Protein AF-A0AAW7YXI2-F1 (afdb_monomer_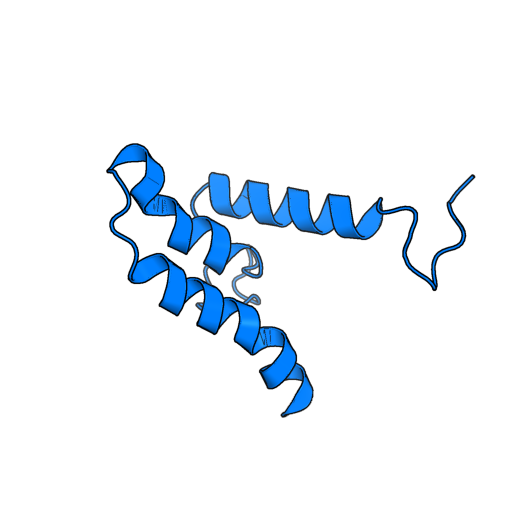lite)

Sequence (83 aa):
EEERYKINDHIVQTIIMLEKLPFPDHLRLVPEIAGGHHEKMDGSGYPKRLTKEQMPATARMMAIADIFEALTAVDRPYKKGKN

pLDDT: mean 87.36, std 13.17, range [42.72, 96.81]

Organism: NCBI:txid3062664

Secondary structure (DSSP, 8-state):
-HHHHHHHHHHHHHHHHHTTS---GGGTTHHHHHHTTT--TBS--SSS--BGGGS-HHHHHHHHHHHHHHHH-TT-TT-----

Foldseek 3Di:
DVVVCVVLVVLVVLLVVVVPDPDDPVCNCVSVLSSLLQADLCQPGDDVSDHVVRHDPSSVVSVVVVVVCVVQVCPDPPDPHDD

Structure (mmCIF, N/CA/C/O backbone):
data_AF-A0AAW7YXI2-F1
#
_entry.id   AF-A0AAW7YXI2-F1
#
loop_
_atom_site.group_PDB
_atom_site.id
_atom_site.type_symbol
_atom_site.label_atom_id
_atom_site.label_alt_id
_atom_site.label_comp_id
_atom_site.label_asym_id
_atom_site.label_entity_id
_atom_site.label_seq_id
_atom_site.pdbx_PDB_ins_code
_atom_site.Cartn_x
_atom_site.Cartn_y
_atom_site.Cartn_z
_atom_site.occupancy
_atom_site.B_iso_or_equiv
_atom_site.auth_seq_id
_atom_site.auth_comp_id
_atom_site.auth_asym_id
_atom_site.auth_atom_id
_atom_site.pdbx_PDB_model_num
ATOM 1 N N . GLU A 1 1 ? -20.026 4.245 10.034 1.00 62.53 1 GLU A N 1
ATOM 2 C CA . GLU A 1 1 ? -19.430 3.096 9.310 1.00 62.53 1 GLU A CA 1
ATOM 3 C C . GLU A 1 1 ? -19.213 3.423 7.833 1.00 62.53 1 GLU A C 1
ATOM 5 O O . GLU A 1 1 ? -18.109 3.249 7.332 1.00 62.53 1 GLU A O 1
ATOM 10 N N . GLU A 1 2 ? -20.214 4.025 7.188 1.00 73.56 2 GLU A N 1
ATOM 11 C CA . GLU A 1 2 ? -20.183 4.473 5.789 1.00 73.56 2 GLU A CA 1
ATOM 12 C C . GLU A 1 2 ? -19.051 5.468 5.444 1.00 73.56 2 GLU A C 1
ATOM 14 O O . GLU A 1 2 ? -18.417 5.343 4.402 1.00 73.56 2 GLU A O 1
ATOM 19 N N . GLU A 1 3 ? -18.725 6.421 6.324 1.00 76.31 3 GLU A N 1
ATOM 20 C CA . GLU A 1 3 ? -17.643 7.393 6.069 1.00 76.31 3 GLU A CA 1
ATOM 21 C C . GLU A 1 3 ? -16.250 6.750 6.045 1.00 76.31 3 GLU A C 1
ATOM 23 O O . GLU A 1 3 ? -15.429 7.064 5.186 1.00 76.31 3 GLU A O 1
ATOM 28 N N . ARG A 1 4 ? -15.991 5.794 6.949 1.00 75.81 4 ARG A N 1
ATOM 29 C CA . ARG A 1 4 ? -14.725 5.045 6.972 1.00 75.81 4 ARG A CA 1
ATOM 30 C C . ARG A 1 4 ? -14.596 4.145 5.748 1.00 75.81 4 ARG A C 1
ATOM 32 O O . ARG A 1 4 ? -13.500 3.991 5.225 1.00 75.81 4 ARG A O 1
ATOM 39 N N . TYR A 1 5 ? -15.711 3.588 5.277 1.00 79.50 5 TYR A N 1
ATOM 40 C CA . TYR A 1 5 ? -15.746 2.859 4.015 1.00 79.50 5 TYR A CA 1
ATOM 41 C C . TYR A 1 5 ? -15.386 3.771 2.836 1.00 79.50 5 TYR A C 1
ATOM 43 O O . TYR A 1 5 ? -14.504 3.422 2.063 1.00 79.50 5 TYR A O 1
ATOM 51 N N . LYS A 1 6 ? -15.985 4.968 2.747 1.00 80.25 6 LYS A N 1
ATOM 52 C CA . LYS A 1 6 ? -15.669 5.954 1.695 1.00 80.25 6 LYS A CA 1
ATOM 53 C C . LYS A 1 6 ? -14.201 6.376 1.708 1.00 80.25 6 LYS A C 1
ATOM 55 O O . LYS A 1 6 ? -13.608 6.516 0.646 1.00 80.25 6 LYS A O 1
ATOM 60 N N . ILE A 1 7 ? -13.601 6.536 2.890 1.00 81.12 7 ILE A N 1
ATOM 61 C CA . ILE A 1 7 ? -12.164 6.814 2.998 1.00 81.12 7 ILE A CA 1
ATOM 62 C C . ILE A 1 7 ? -11.351 5.620 2.495 1.00 81.12 7 ILE A C 1
ATOM 64 O O . ILE A 1 7 ? -10.441 5.816 1.704 1.00 81.12 7 ILE A O 1
ATOM 68 N N . ASN A 1 8 ? -11.676 4.391 2.896 1.00 86.69 8 ASN A N 1
ATOM 69 C CA . ASN A 1 8 ? -10.912 3.202 2.501 1.00 86.69 8 ASN A CA 1
ATOM 70 C C . ASN A 1 8 ? -11.106 2.807 1.022 1.00 86.69 8 ASN A C 1
ATOM 72 O O . ASN A 1 8 ? -10.257 2.113 0.462 1.00 86.69 8 ASN A O 1
ATOM 76 N N . ASP A 1 9 ? -12.198 3.247 0.389 1.00 90.62 9 ASP A N 1
ATOM 77 C CA . ASP A 1 9 ? -12.543 2.929 -1.002 1.00 90.62 9 ASP A CA 1
ATOM 78 C C . ASP A 1 9 ? -11.443 3.344 -1.988 1.00 90.62 9 ASP A C 1
ATOM 80 O O . ASP A 1 9 ? -11.209 2.642 -2.968 1.00 90.62 9 ASP A O 1
ATOM 84 N N . HIS A 1 10 ? -10.679 4.406 -1.699 1.00 92.75 10 HIS A N 1
ATOM 85 C CA . HIS A 1 10 ? -9.606 4.861 -2.591 1.00 92.75 10 HIS A CA 1
ATOM 86 C C . HIS A 1 10 ? -8.564 3.771 -2.892 1.00 92.75 10 HIS A C 1
ATOM 88 O O . HIS A 1 10 ? -8.031 3.719 -4.002 1.00 92.75 10 HIS A O 1
ATOM 94 N N . ILE A 1 11 ? -8.304 2.861 -1.947 1.00 93.62 11 ILE A N 1
ATOM 95 C CA . ILE A 1 11 ? -7.382 1.742 -2.164 1.00 93.62 11 ILE A CA 1
ATOM 96 C C . ILE A 1 11 ? -7.985 0.687 -3.075 1.00 93.62 11 ILE A C 1
ATOM 98 O O . ILE A 1 11 ? -7.306 0.182 -3.968 1.00 93.62 11 ILE A O 1
ATOM 102 N N . VAL A 1 12 ? -9.272 0.396 -2.905 1.00 93.06 12 VAL A N 1
ATOM 103 C CA . VAL A 1 12 ? -9.994 -0.518 -3.794 1.00 93.06 12 VAL A CA 1
ATOM 104 C C . VAL A 1 12 ? -10.006 0.044 -5.215 1.00 93.06 12 VAL A C 1
ATOM 106 O O . VAL A 1 12 ? -9.667 -0.671 -6.158 1.00 93.06 12 VAL A O 1
ATOM 109 N N . GLN A 1 13 ? -10.293 1.339 -5.372 1.00 94.75 13 GLN A N 1
ATOM 110 C CA . GLN A 1 13 ? -10.254 2.005 -6.674 1.00 94.75 13 GLN A CA 1
ATOM 111 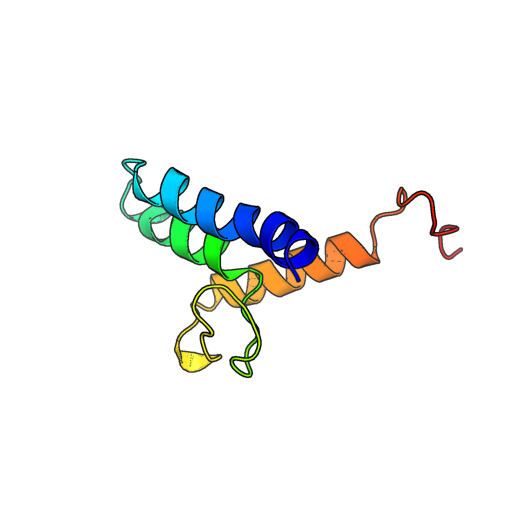C C . GLN A 1 13 ? -8.845 2.001 -7.281 1.00 94.75 13 GLN A C 1
ATOM 113 O O . GLN A 1 13 ? -8.698 1.719 -8.469 1.00 94.75 13 GLN A O 1
ATOM 118 N N . THR A 1 14 ? -7.804 2.230 -6.474 1.00 94.38 14 THR A N 1
ATOM 119 C CA . THR A 1 14 ? -6.400 2.170 -6.915 1.00 94.38 14 THR A CA 1
ATOM 120 C C . THR A 1 14 ? -6.064 0.803 -7.505 1.00 94.38 14 THR A C 1
ATOM 122 O O . THR A 1 14 ? -5.531 0.727 -8.610 1.00 94.38 14 THR A O 1
ATOM 125 N N . ILE A 1 15 ? -6.430 -0.283 -6.817 1.00 94.25 15 ILE A N 1
ATOM 126 C CA . ILE A 1 15 ? -6.214 -1.651 -7.308 1.00 94.25 15 ILE A CA 1
ATOM 127 C C . ILE A 1 15 ? -6.947 -1.860 -8.638 1.00 94.25 15 ILE A C 1
ATOM 129 O O . ILE A 1 15 ? -6.320 -2.240 -9.623 1.00 94.25 15 ILE A O 1
ATOM 133 N N . ILE A 1 16 ? -8.245 -1.536 -8.695 1.00 95.19 16 ILE A N 1
ATOM 134 C CA . ILE A 1 16 ? -9.073 -1.722 -9.898 1.00 95.19 16 ILE A CA 1
ATOM 135 C C . ILE A 1 16 ? -8.509 -0.956 -11.101 1.00 95.19 16 ILE A C 1
ATOM 137 O O . ILE A 1 16 ? -8.563 -1.448 -12.230 1.00 95.19 16 ILE A O 1
ATOM 141 N N . MET A 1 17 ? -8.017 0.265 -10.889 1.00 96.69 17 MET A N 1
ATOM 142 C CA . MET A 1 17 ? -7.453 1.089 -11.957 1.00 96.69 17 MET A CA 1
ATOM 143 C C . MET A 1 17 ? -6.110 0.540 -12.434 1.00 96.69 17 MET A C 1
ATOM 145 O O . MET A 1 17 ? -5.906 0.400 -13.639 1.00 96.69 17 MET A O 1
ATOM 149 N N . LEU A 1 18 ? -5.206 0.208 -11.509 1.00 96.50 18 LEU A N 1
ATOM 150 C CA . LEU A 1 18 ? -3.852 -0.229 -11.844 1.00 96.50 18 LEU A CA 1
ATOM 151 C C . LEU A 1 18 ? -3.824 -1.642 -12.441 1.00 96.50 18 LEU A C 1
ATOM 153 O O . LEU A 1 18 ? -3.061 -1.878 -13.371 1.00 96.50 18 LEU A O 1
ATOM 157 N N . GLU A 1 19 ? -4.679 -2.563 -11.989 1.00 95.38 19 GLU A N 1
ATOM 158 C CA . GLU A 1 19 ? -4.777 -3.919 -12.563 1.00 95.38 19 GLU A CA 1
ATOM 159 C C . GLU A 1 19 ? -5.204 -3.920 -14.042 1.00 95.38 19 GLU A C 1
ATOM 161 O O . GLU A 1 19 ? -4.954 -4.888 -14.758 1.00 95.38 19 GLU A O 1
ATOM 166 N N . LYS A 1 20 ? -5.819 -2.834 -14.529 1.00 96.69 20 LYS A N 1
ATOM 167 C CA . LYS A 1 20 ? -6.232 -2.687 -15.934 1.00 96.69 20 LYS A CA 1
ATOM 168 C C . LYS A 1 20 ? -5.134 -2.143 -16.847 1.00 96.69 20 LYS A C 1
ATOM 170 O O . LYS A 1 20 ? -5.329 -2.111 -18.062 1.00 96.69 20 LYS A O 1
ATOM 175 N N . LEU A 1 21 ? -4.014 -1.676 -16.297 1.00 96.81 21 LEU A N 1
ATOM 176 C CA . LEU A 1 21 ? -2.938 -1.091 -17.090 1.00 96.81 21 LEU A CA 1
ATOM 177 C C . LEU A 1 21 ? -1.988 -2.178 -17.619 1.00 96.81 21 LEU A C 1
ATOM 179 O O . LEU A 1 21 ? -1.649 -3.110 -16.888 1.00 96.81 21 LEU A O 1
ATOM 183 N N . PRO A 1 22 ? -1.500 -2.057 -18.868 1.00 96.38 22 PRO A N 1
ATOM 184 C CA . PRO A 1 22 ? -0.567 -3.014 -19.454 1.00 96.38 22 PRO A CA 1
ATOM 185 C C . PRO A 1 22 ? 0.860 -2.752 -18.952 1.00 96.38 22 PRO A C 1
ATOM 187 O O . PRO A 1 22 ? 1.708 -2.227 -19.675 1.00 96.38 22 PRO A O 1
ATOM 190 N N . PHE A 1 23 ? 1.127 -3.079 -17.687 1.00 96.75 23 PHE A N 1
ATOM 191 C CA . PHE A 1 23 ? 2.463 -2.922 -17.124 1.00 96.75 23 PHE A CA 1
ATOM 192 C C . PHE A 1 23 ? 3.474 -3.852 -17.814 1.00 96.75 23 PHE A C 1
ATOM 194 O O . PHE A 1 23 ? 3.183 -5.032 -18.015 1.00 96.75 23 PHE A O 1
ATOM 201 N N . PRO A 1 24 ? 4.688 -3.365 -18.129 1.00 96.75 24 PRO A N 1
ATOM 202 C CA . PRO A 1 24 ? 5.790 -4.245 -18.498 1.00 96.75 24 PRO A CA 1
ATOM 203 C C . PRO A 1 24 ? 6.192 -5.121 -17.302 1.00 96.75 24 PRO A C 1
ATOM 205 O O . PRO A 1 24 ? 5.966 -4.751 -16.149 1.00 96.75 24 PRO A O 1
ATOM 208 N N . ASP A 1 25 ? 6.863 -6.248 -17.555 1.00 95.50 25 ASP A N 1
ATOM 209 C CA . ASP A 1 25 ? 7.183 -7.251 -16.524 1.00 95.50 25 ASP A CA 1
ATOM 210 C C . ASP A 1 25 ? 7.856 -6.684 -15.270 1.00 95.50 25 ASP A C 1
ATOM 212 O O . ASP A 1 25 ? 7.570 -7.118 -14.155 1.00 95.50 25 ASP A O 1
ATOM 216 N N . HIS A 1 26 ? 8.743 -5.703 -15.433 1.00 94.69 26 HIS A N 1
ATOM 217 C CA . HIS A 1 26 ? 9.460 -5.086 -14.317 1.00 94.69 26 HIS A CA 1
ATOM 218 C C . HIS A 1 26 ? 8.573 -4.186 -13.435 1.00 94.69 26 HIS A C 1
ATOM 220 O O . HIS A 1 26 ? 8.970 -3.859 -12.321 1.00 94.69 26 HIS A O 1
ATOM 226 N N . LEU A 1 27 ? 7.370 -3.823 -13.896 1.00 95.62 27 LEU A N 1
ATOM 227 C CA . LEU A 1 27 ? 6.374 -3.035 -13.162 1.00 95.62 27 LEU A CA 1
ATOM 228 C C . LEU A 1 27 ? 5.126 -3.840 -12.780 1.00 95.62 27 LEU A C 1
ATOM 230 O O . LEU A 1 27 ? 4.193 -3.276 -12.215 1.00 95.62 27 LEU A O 1
ATOM 234 N N . ARG A 1 28 ? 5.094 -5.157 -13.018 1.00 93.94 28 ARG A N 1
ATOM 235 C CA . ARG A 1 28 ? 3.901 -5.986 -12.754 1.00 93.94 28 ARG A CA 1
ATOM 236 C C . ARG A 1 28 ? 3.397 -5.924 -11.303 1.00 93.94 28 ARG A C 1
ATOM 238 O O . ARG A 1 28 ? 2.235 -6.203 -11.049 1.00 93.94 28 ARG A O 1
ATOM 245 N N . LEU A 1 29 ? 4.275 -5.581 -10.354 1.00 93.88 29 LEU A N 1
ATOM 246 C CA . LEU A 1 29 ? 3.956 -5.490 -8.925 1.00 93.88 29 LEU A CA 1
ATOM 247 C C . LEU A 1 29 ? 3.377 -4.132 -8.506 1.00 93.88 29 LEU A C 1
ATOM 249 O O . LEU A 1 29 ? 2.994 -3.978 -7.350 1.00 93.88 29 LEU A O 1
ATOM 253 N N . VAL A 1 30 ? 3.304 -3.145 -9.404 1.00 95.25 30 VAL A N 1
ATOM 254 C CA . VAL A 1 30 ? 2.778 -1.807 -9.086 1.00 95.25 30 VAL A CA 1
ATOM 255 C C . VAL A 1 30 ? 1.377 -1.855 -8.452 1.00 95.25 30 VAL A C 1
ATOM 257 O O . VAL A 1 30 ? 1.213 -1.216 -7.411 1.00 95.25 30 VAL A O 1
ATOM 260 N N . PRO A 1 31 ? 0.394 -2.628 -8.964 1.00 94.50 31 PRO A N 1
ATOM 261 C CA . PRO A 1 31 ? -0.925 -2.714 -8.332 1.00 94.50 31 PRO A CA 1
ATOM 262 C C . PRO A 1 31 ? -0.877 -3.267 -6.902 1.00 94.50 31 PRO A C 1
ATOM 264 O O . PRO A 1 31 ? -1.600 -2.796 -6.030 1.00 94.50 31 PRO A O 1
ATOM 267 N N . GLU A 1 32 ? -0.006 -4.243 -6.638 1.00 92.31 32 GLU A N 1
ATOM 268 C CA . GLU A 1 32 ? 0.134 -4.864 -5.318 1.00 92.31 32 GLU A CA 1
ATOM 269 C C . GLU A 1 32 ? 0.839 -3.941 -4.321 1.00 92.31 32 GLU A C 1
ATOM 271 O O . GLU A 1 32 ? 0.419 -3.823 -3.173 1.00 92.31 32 GLU A O 1
ATOM 276 N N . ILE A 1 33 ? 1.884 -3.246 -4.768 1.00 94.31 33 ILE A N 1
ATOM 277 C CA . ILE A 1 33 ? 2.631 -2.291 -3.950 1.00 94.31 33 ILE A CA 1
ATOM 278 C C . ILE A 1 33 ? 1.736 -1.096 -3.587 1.00 94.31 33 ILE A C 1
ATOM 280 O O . ILE A 1 33 ? 1.613 -0.758 -2.411 1.00 94.31 33 ILE A O 1
ATOM 284 N N . ALA A 1 34 ? 1.067 -0.502 -4.579 1.00 93.19 34 ALA A N 1
ATOM 285 C CA . ALA A 1 34 ? 0.181 0.639 -4.373 1.00 93.19 34 ALA A CA 1
ATOM 286 C C . ALA A 1 34 ? -1.102 0.251 -3.627 1.00 93.19 34 ALA A C 1
ATOM 288 O O . ALA A 1 34 ? -1.538 0.981 -2.752 1.00 93.19 34 ALA A O 1
ATOM 289 N N . GLY A 1 35 ? -1.701 -0.904 -3.917 1.00 92.25 35 GLY A N 1
ATOM 290 C CA . GLY A 1 35 ? -2.896 -1.374 -3.214 1.00 92.25 35 GLY A CA 1
ATOM 291 C C . GLY A 1 35 ? -2.628 -1.902 -1.802 1.00 92.25 35 GLY A C 1
ATOM 292 O O . GLY A 1 35 ? -3.547 -1.993 -0.993 1.00 92.25 35 GLY A O 1
ATOM 293 N N . GLY A 1 36 ? -1.382 -2.274 -1.507 1.00 91.75 36 GLY A N 1
ATOM 294 C CA . GLY A 1 36 ? -0.983 -2.898 -0.249 1.00 91.75 36 GLY A CA 1
ATOM 295 C C . GLY A 1 36 ? -0.473 -1.936 0.824 1.00 91.75 36 GLY A C 1
ATOM 296 O O . GLY A 1 36 ? -0.162 -2.393 1.919 1.00 91.75 36 GLY A O 1
ATOM 297 N N . HIS A 1 37 ? -0.358 -0.628 0.568 1.00 92.38 37 HIS A N 1
ATOM 298 C CA . HIS A 1 37 ? 0.284 0.282 1.531 1.00 92.38 37 HIS A CA 1
ATOM 299 C C . HIS A 1 37 ? -0.541 0.552 2.808 1.00 92.38 37 HIS A C 1
ATOM 301 O O . HIS A 1 37 ? 0.018 1.015 3.798 1.00 92.38 37 HIS A O 1
ATOM 307 N N . HIS A 1 38 ? -1.835 0.200 2.829 1.00 93.88 38 HIS A N 1
ATOM 308 C CA . HIS A 1 38 ? -2.671 0.176 4.044 1.00 93.88 38 HIS A CA 1
ATOM 309 C C . HIS A 1 38 ? -2.767 -1.204 4.718 1.00 93.88 38 HIS A C 1
ATOM 311 O O . HIS A 1 38 ? -3.420 -1.344 5.763 1.00 93.88 38 HIS A O 1
ATOM 317 N N . GLU A 1 39 ? -2.117 -2.226 4.159 1.00 95.31 39 GLU A N 1
ATOM 318 C CA . GLU A 1 39 ? -1.982 -3.510 4.834 1.00 95.31 39 GLU A CA 1
ATOM 319 C C . GLU A 1 39 ? -1.070 -3.373 6.052 1.00 95.31 39 GLU A C 1
ATOM 321 O O . GLU A 1 39 ? -0.116 -2.593 6.084 1.00 95.31 39 GLU A O 1
ATOM 326 N N . LYS A 1 40 ? -1.367 -4.162 7.081 1.00 94.94 40 LYS A N 1
ATOM 327 C CA . LYS A 1 40 ? -0.581 -4.207 8.311 1.00 94.94 40 LYS A CA 1
ATOM 328 C C . LYS A 1 40 ? 0.008 -5.591 8.449 1.00 94.94 40 LYS A C 1
ATOM 330 O O . LYS A 1 40 ? -0.677 -6.577 8.224 1.00 94.94 40 LYS A O 1
ATOM 335 N N . MET A 1 41 ? 1.259 -5.665 8.893 1.00 94.81 41 MET A N 1
ATOM 336 C CA . MET A 1 41 ? 1.991 -6.931 9.014 1.00 94.81 41 MET A CA 1
ATOM 337 C C . MET A 1 41 ? 1.315 -7.972 9.927 1.00 94.81 41 MET A C 1
ATOM 339 O O . MET A 1 41 ? 1.629 -9.154 9.811 1.00 94.81 41 MET A O 1
ATOM 343 N N . ASP A 1 42 ? 0.404 -7.548 10.807 1.00 96.38 42 ASP A N 1
ATOM 344 C CA . ASP A 1 42 ? -0.398 -8.402 11.693 1.00 96.38 42 ASP A CA 1
ATOM 345 C C . ASP A 1 42 ? -1.743 -8.861 11.087 1.00 96.38 42 ASP A C 1
ATOM 347 O O . ASP A 1 42 ? -2.516 -9.539 11.760 1.00 96.38 42 ASP A O 1
ATOM 351 N N . GLY A 1 43 ? -2.049 -8.493 9.837 1.00 96.31 43 GLY A N 1
ATOM 352 C CA . GLY A 1 43 ? -3.301 -8.830 9.152 1.00 96.31 43 GLY A CA 1
ATOM 353 C C . GLY A 1 43 ? -4.496 -7.939 9.510 1.00 96.31 43 GLY A C 1
ATOM 354 O O . GLY A 1 43 ? -5.585 -8.128 8.971 1.00 96.31 43 GLY A O 1
ATOM 355 N N . SER A 1 44 ? -4.331 -6.935 10.379 1.00 95.31 44 SER A N 1
ATOM 356 C CA . SER A 1 44 ? -5.418 -6.012 10.758 1.00 95.31 44 SER A CA 1
ATOM 357 C C . SER A 1 44 ? -5.655 -4.872 9.753 1.00 95.31 44 SER A C 1
ATOM 359 O O . SER A 1 44 ? -6.484 -3.988 9.992 1.00 95.31 44 SER A O 1
ATOM 361 N N . GLY A 1 45 ? -4.900 -4.863 8.651 1.00 93.31 45 GLY A N 1
ATOM 362 C CA . GLY A 1 45 ? -4.978 -3.873 7.582 1.00 93.31 45 GLY A CA 1
ATOM 363 C C . GLY A 1 45 ? -6.137 -4.097 6.613 1.00 93.31 45 GLY A C 1
ATOM 364 O O . GLY A 1 45 ? -7.088 -4.831 6.887 1.00 93.31 45 GLY A O 1
ATOM 365 N N . TYR A 1 46 ? -6.082 -3.407 5.481 1.00 93.56 46 TYR A N 1
ATOM 366 C CA . TYR A 1 46 ? -7.068 -3.510 4.411 1.00 93.56 46 TYR A CA 1
ATOM 367 C C . TYR A 1 46 ? -6.385 -3.218 3.061 1.00 93.56 46 TYR A C 1
ATOM 369 O O . TYR A 1 46 ? -5.343 -2.561 3.054 1.00 93.56 46 TYR A O 1
ATOM 377 N N . PRO A 1 47 ? -6.953 -3.661 1.923 1.00 92.19 47 PRO A N 1
ATOM 378 C CA . PRO A 1 47 ? -8.266 -4.293 1.763 1.00 92.19 47 PRO A CA 1
ATOM 379 C C . PRO A 1 47 ? -8.269 -5.826 1.846 1.00 92.19 47 PRO A C 1
ATOM 381 O O . PRO A 1 47 ? -9.323 -6.408 2.093 1.00 92.19 47 PRO A O 1
ATOM 384 N N . LYS A 1 48 ? -7.126 -6.485 1.649 1.00 93.38 48 LYS A N 1
ATOM 385 C CA . LYS A 1 48 ? -6.983 -7.945 1.552 1.00 93.38 48 LYS A CA 1
ATOM 386 C C . LYS A 1 48 ? -6.645 -8.610 2.891 1.00 93.38 48 LYS A C 1
ATOM 388 O O . LYS A 1 48 ? -6.803 -9.824 2.986 1.00 93.38 48 LYS A O 1
ATOM 393 N N . ARG A 1 49 ? -6.249 -7.841 3.917 1.00 94.94 49 ARG A N 1
ATOM 394 C CA . ARG A 1 49 ? -5.880 -8.332 5.265 1.00 94.94 49 ARG A CA 1
ATOM 395 C C . ARG A 1 49 ? -4.684 -9.281 5.220 1.00 94.94 49 ARG A C 1
ATOM 397 O O . ARG A 1 49 ? -4.713 -10.375 5.782 1.00 94.94 49 ARG A O 1
ATOM 404 N N . LEU A 1 50 ? -3.645 -8.860 4.509 1.00 95.19 50 LEU A N 1
ATOM 405 C CA . LEU A 1 50 ? -2.441 -9.658 4.301 1.00 95.19 50 LEU A CA 1
ATOM 406 C C . LEU A 1 50 ? -1.576 -9.678 5.562 1.00 95.19 50 LEU A C 1
ATOM 408 O O . LEU A 1 50 ? -1.388 -8.651 6.210 1.00 95.19 50 LEU A O 1
ATOM 412 N N . THR A 1 51 ? -0.995 -10.832 5.885 1.00 96.56 51 THR A N 1
ATOM 413 C CA . THR A 1 51 ? 0.069 -10.925 6.892 1.00 96.56 51 THR A CA 1
ATOM 414 C C . THR A 1 51 ? 1.421 -10.562 6.286 1.00 96.56 51 THR A C 1
ATOM 416 O O . THR A 1 51 ? 1.605 -10.539 5.066 1.00 96.56 51 THR A O 1
ATOM 419 N N . LYS A 1 52 ? 2.417 -10.315 7.142 1.00 94.94 52 LYS A N 1
ATOM 420 C CA . LYS A 1 52 ? 3.794 -9.995 6.740 1.00 94.94 52 LYS A CA 1
ATOM 421 C C . LYS A 1 52 ? 4.355 -10.918 5.652 1.00 9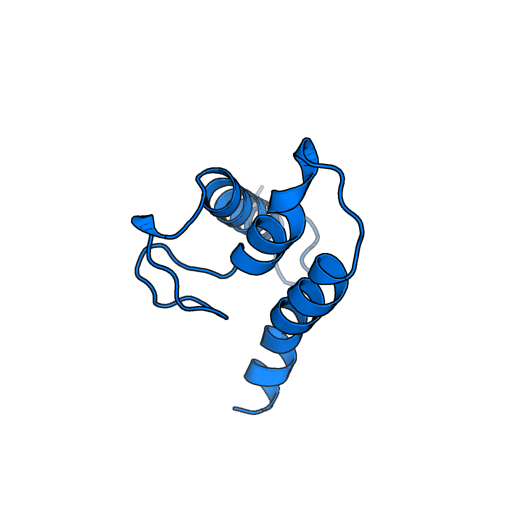4.94 52 LYS A C 1
ATOM 423 O O . LYS A 1 52 ? 5.070 -10.429 4.777 1.00 94.94 52 LYS A O 1
ATOM 428 N N . GLU A 1 53 ? 4.090 -12.217 5.734 1.00 96.31 53 GLU A N 1
ATOM 429 C CA . GLU A 1 53 ? 4.606 -13.256 4.832 1.00 96.31 53 GLU A CA 1
ATOM 430 C C . GLU A 1 53 ? 3.945 -13.205 3.452 1.00 96.31 53 GLU A C 1
ATOM 432 O O . GLU A 1 53 ? 4.553 -13.611 2.466 1.00 96.31 53 GLU A O 1
ATOM 437 N N . GLN A 1 54 ? 2.722 -12.680 3.383 1.00 95.00 54 GLN A N 1
ATOM 438 C CA . GLN A 1 54 ? 1.957 -12.514 2.149 1.00 95.00 54 GLN A CA 1
ATOM 439 C C . GLN A 1 54 ? 2.279 -11.195 1.434 1.00 95.00 54 GLN A C 1
ATOM 441 O O . GLN A 1 54 ? 1.878 -11.010 0.292 1.00 95.00 54 GLN A O 1
ATOM 446 N N . MET A 1 55 ? 2.992 -10.276 2.094 1.00 93.19 55 MET A N 1
ATOM 447 C CA . MET A 1 55 ? 3.344 -8.970 1.540 1.00 93.19 55 MET A CA 1
ATOM 448 C C . MET A 1 55 ? 4.742 -8.975 0.902 1.00 93.19 55 MET A C 1
ATOM 450 O O . MET A 1 55 ? 5.725 -9.323 1.574 1.00 93.19 55 MET A O 1
ATOM 454 N N . PRO A 1 56 ? 4.893 -8.461 -0.332 1.00 91.44 56 PRO A N 1
ATOM 455 C CA . PRO A 1 56 ? 6.198 -8.169 -0.905 1.00 91.44 56 PRO A CA 1
ATOM 456 C C . PRO A 1 56 ? 6.987 -7.199 -0.022 1.00 91.44 56 PRO A C 1
ATOM 458 O O . PRO A 1 56 ? 6.434 -6.282 0.593 1.00 91.44 56 PRO A O 1
ATOM 461 N N . ALA A 1 57 ? 8.314 -7.344 0.003 1.00 93.62 57 ALA A N 1
ATOM 462 C CA . ALA A 1 57 ? 9.173 -6.450 0.779 1.00 93.62 57 ALA A CA 1
ATOM 463 C C . ALA A 1 57 ? 8.986 -4.971 0.384 1.00 93.62 57 ALA A C 1
ATOM 465 O O . ALA A 1 57 ? 8.983 -4.103 1.253 1.00 93.62 57 ALA A O 1
ATOM 466 N N . THR A 1 58 ? 8.771 -4.698 -0.904 1.00 93.94 58 THR A N 1
ATOM 467 C CA . THR A 1 58 ? 8.492 -3.363 -1.456 1.00 93.94 58 THR A CA 1
ATOM 468 C C . THR A 1 58 ? 7.180 -2.767 -0.959 1.00 93.94 58 THR A C 1
ATOM 470 O O . THR A 1 58 ? 7.157 -1.585 -0.633 1.00 93.94 58 THR A O 1
ATOM 473 N N . ALA A 1 59 ? 6.121 -3.568 -0.809 1.00 92.25 59 ALA A N 1
ATOM 474 C CA . ALA A 1 59 ? 4.857 -3.105 -0.235 1.00 92.25 59 ALA A CA 1
ATOM 475 C C . ALA A 1 59 ? 5.027 -2.699 1.241 1.00 92.25 59 ALA A C 1
ATOM 477 O O . ALA A 1 59 ? 4.560 -1.642 1.659 1.00 92.25 59 ALA A O 1
ATOM 478 N N . ARG A 1 60 ? 5.790 -3.481 2.022 1.00 94.00 60 ARG A N 1
ATOM 479 C CA . ARG A 1 60 ? 6.114 -3.130 3.419 1.00 94.00 60 ARG A CA 1
ATOM 480 C C . ARG A 1 60 ? 6.962 -1.859 3.516 1.00 94.00 60 ARG A C 1
ATOM 482 O O . ARG A 1 60 ? 6.735 -1.045 4.404 1.00 94.00 60 ARG A O 1
ATOM 489 N N . MET A 1 61 ? 7.923 -1.678 2.606 1.00 94.50 61 MET A N 1
ATOM 490 C CA . MET A 1 61 ? 8.721 -0.448 2.524 1.00 94.50 61 MET A CA 1
ATOM 491 C C . MET A 1 61 ? 7.857 0.770 2.171 1.00 94.50 61 MET A C 1
ATOM 493 O O . MET A 1 61 ? 8.034 1.824 2.774 1.00 94.50 61 MET A O 1
ATOM 497 N N . MET A 1 62 ? 6.894 0.619 1.257 1.00 93.19 62 MET A N 1
ATOM 498 C CA . MET A 1 62 ? 5.978 1.698 0.882 1.00 93.19 62 MET A CA 1
ATOM 499 C C . MET A 1 62 ? 5.097 2.144 2.051 1.00 93.19 62 MET A C 1
ATOM 501 O O . MET A 1 62 ? 5.003 3.339 2.303 1.00 93.19 62 MET A O 1
ATOM 505 N N . ALA A 1 63 ? 4.532 1.203 2.814 1.00 91.44 63 ALA A N 1
ATOM 506 C CA . ALA A 1 63 ? 3.748 1.530 4.008 1.00 91.44 63 ALA A CA 1
ATOM 507 C C . ALA A 1 63 ? 4.562 2.337 5.042 1.00 91.44 63 ALA A C 1
ATOM 509 O O . ALA A 1 63 ? 4.051 3.267 5.660 1.00 91.44 63 ALA A O 1
ATOM 510 N N . ILE A 1 6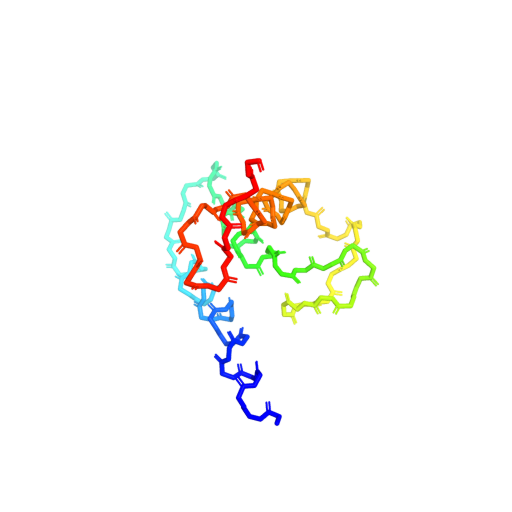4 ? 5.852 2.015 5.216 1.00 92.44 64 ILE A N 1
ATOM 511 C CA . ILE A 1 64 ? 6.749 2.782 6.098 1.00 92.44 64 ILE A CA 1
ATOM 512 C C . ILE A 1 64 ? 6.978 4.194 5.549 1.00 92.44 64 ILE A C 1
ATOM 514 O O . ILE A 1 64 ? 6.927 5.153 6.319 1.00 92.44 64 ILE A O 1
ATOM 518 N N . ALA A 1 65 ? 7.236 4.320 4.245 1.00 93.88 65 ALA A N 1
ATOM 519 C CA . ALA A 1 65 ? 7.479 5.605 3.597 1.00 93.88 65 ALA A CA 1
ATOM 520 C C . ALA A 1 65 ? 6.264 6.542 3.705 1.00 93.88 65 ALA A C 1
ATOM 522 O O . ALA A 1 65 ? 6.433 7.688 4.113 1.00 93.88 65 ALA A O 1
ATOM 523 N N . ASP A 1 66 ? 5.058 6.034 3.439 1.00 89.50 66 ASP A N 1
ATOM 524 C CA . ASP A 1 66 ? 3.802 6.789 3.541 1.00 89.50 66 ASP A CA 1
ATOM 525 C C . ASP A 1 66 ? 3.543 7.286 4.975 1.00 89.50 66 ASP A C 1
ATOM 527 O O . ASP A 1 66 ? 3.291 8.469 5.210 1.00 89.50 66 ASP A O 1
ATOM 531 N N . ILE A 1 67 ? 3.713 6.414 5.978 1.00 89.12 67 ILE A N 1
ATOM 532 C CA . ILE A 1 67 ? 3.570 6.801 7.390 1.00 89.12 67 ILE A CA 1
ATOM 533 C C . ILE A 1 67 ? 4.620 7.843 7.782 1.00 89.12 67 ILE A C 1
ATOM 535 O O . ILE A 1 67 ? 4.306 8.802 8.491 1.00 89.12 67 ILE A O 1
ATOM 539 N N . PHE A 1 68 ? 5.871 7.658 7.358 1.00 91.12 68 PHE A N 1
ATOM 540 C CA . PHE A 1 68 ? 6.938 8.606 7.648 1.00 91.12 68 PHE A CA 1
ATOM 541 C C . PHE A 1 68 ? 6.614 9.981 7.061 1.00 91.12 68 PHE A C 1
ATOM 543 O O . PHE A 1 68 ? 6.585 10.953 7.814 1.00 91.12 68 PHE A O 1
ATOM 550 N N . GLU A 1 69 ? 6.272 10.046 5.772 1.00 89.69 69 GLU A N 1
ATOM 551 C CA . GLU A 1 69 ? 5.848 11.274 5.097 1.00 89.69 69 GLU A CA 1
ATOM 552 C C . GLU A 1 69 ? 4.670 11.928 5.829 1.00 89.69 69 GLU A C 1
ATOM 554 O O . GLU A 1 69 ? 4.723 13.109 6.178 1.00 89.69 69 GLU A O 1
ATOM 559 N N . ALA A 1 70 ? 3.639 11.153 6.169 1.00 86.19 70 ALA A N 1
ATOM 560 C CA . ALA A 1 70 ? 2.479 11.632 6.910 1.00 86.19 70 ALA A CA 1
ATOM 561 C C . ALA A 1 70 ? 2.842 12.252 8.273 1.00 86.19 70 ALA A C 1
ATOM 563 O O . ALA A 1 70 ? 2.191 13.206 8.721 1.00 86.19 70 ALA A O 1
ATOM 564 N N . LEU A 1 71 ? 3.864 11.716 8.946 1.00 86.06 71 LEU A N 1
ATOM 565 C CA . LEU A 1 71 ? 4.336 12.190 10.244 1.00 86.06 71 LEU A CA 1
ATOM 566 C C . LEU A 1 71 ? 5.293 13.383 10.141 1.00 86.06 71 LEU A C 1
ATOM 568 O O . LEU A 1 71 ? 5.281 14.216 11.056 1.00 86.06 71 LEU A O 1
ATOM 572 N N . THR A 1 72 ? 6.092 13.485 9.081 1.00 85.38 72 THR A N 1
ATOM 573 C CA . THR A 1 72 ? 7.097 14.545 8.906 1.00 85.38 72 THR A CA 1
ATOM 574 C C . THR A 1 72 ? 6.630 15.710 8.046 1.00 85.38 72 THR A C 1
ATOM 576 O O . THR A 1 72 ? 7.280 16.751 8.065 1.00 85.38 72 THR A O 1
ATOM 579 N N . ALA A 1 73 ? 5.519 15.570 7.319 1.00 81.62 73 ALA A N 1
ATOM 580 C CA . ALA A 1 73 ? 4.943 16.649 6.527 1.00 81.62 73 ALA A CA 1
ATOM 581 C C . ALA A 1 73 ? 4.699 17.893 7.399 1.00 81.62 73 ALA A C 1
ATOM 583 O O . ALA A 1 73 ? 3.967 17.848 8.395 1.00 81.62 73 ALA A O 1
ATOM 584 N N . VAL A 1 74 ? 5.343 18.995 7.009 1.00 64.56 74 VAL A N 1
ATOM 585 C CA . VAL A 1 74 ? 5.340 20.279 7.727 1.00 64.56 74 VAL A CA 1
ATOM 586 C C . VAL A 1 74 ? 3.979 20.983 7.591 1.00 64.56 74 VAL A C 1
ATOM 588 O O . VAL A 1 74 ? 3.541 21.649 8.523 1.00 64.56 74 VAL A O 1
ATOM 591 N N . ASP A 1 75 ? 3.255 20.735 6.494 1.00 61.81 75 ASP A N 1
ATOM 592 C CA . ASP A 1 75 ? 2.059 21.488 6.089 1.00 61.81 75 ASP A CA 1
ATOM 593 C C . ASP A 1 75 ? 0.720 20.817 6.437 1.00 61.81 75 ASP A C 1
ATOM 595 O O . ASP A 1 75 ? -0.269 20.945 5.712 1.00 61.81 75 ASP A O 1
ATOM 599 N N . ARG A 1 76 ? 0.624 20.098 7.563 1.00 58.50 76 ARG A N 1
ATOM 600 C CA . ARG A 1 76 ? -0.708 19.706 8.060 1.00 58.50 76 ARG A CA 1
ATOM 601 C C . ARG A 1 76 ? -1.328 20.888 8.822 1.00 58.50 76 ARG A C 1
ATOM 603 O O . ARG A 1 76 ? -0.725 21.309 9.808 1.00 58.50 76 ARG A O 1
ATOM 610 N N . PRO A 1 77 ? -2.556 21.351 8.484 1.00 57.84 77 PRO A N 1
ATOM 611 C CA . PRO A 1 77 ? -3.207 22.524 9.101 1.00 57.84 77 PRO A CA 1
ATOM 612 C C . PRO A 1 77 ? -3.296 22.493 10.636 1.00 57.84 77 PRO A C 1
ATOM 614 O O . PRO A 1 77 ? -3.499 23.519 11.278 1.00 57.84 77 PRO A O 1
ATOM 617 N N . TYR A 1 78 ? -3.149 21.306 11.228 1.00 60.22 78 TYR A N 1
ATOM 618 C CA . TYR A 1 78 ? -3.284 21.046 12.659 1.00 60.22 78 TYR A CA 1
ATOM 619 C C . TYR A 1 78 ? -1.953 20.793 13.385 1.00 60.22 78 TYR A C 1
ATOM 621 O O . TYR A 1 78 ? -1.959 20.552 14.592 1.00 60.22 78 TYR A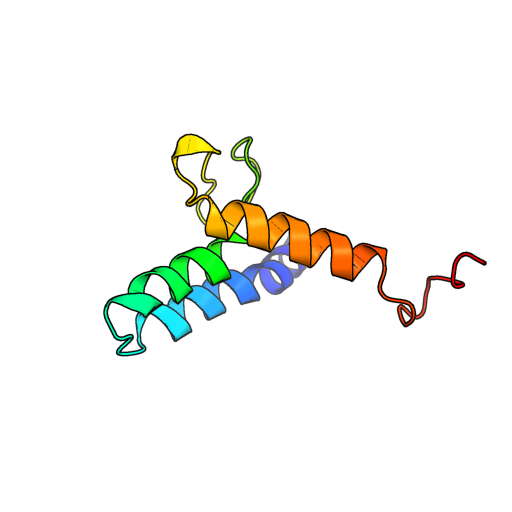 O 1
ATOM 629 N N . LYS A 1 79 ? -0.808 20.817 12.690 1.00 51.03 79 LYS A N 1
ATOM 630 C CA . LYS A 1 79 ? 0.503 20.512 13.275 1.00 51.03 79 LYS A CA 1
ATOM 631 C C . LYS A 1 79 ? 1.366 21.773 13.244 1.00 51.03 79 LYS A C 1
ATOM 633 O O . LYS A 1 79 ? 1.8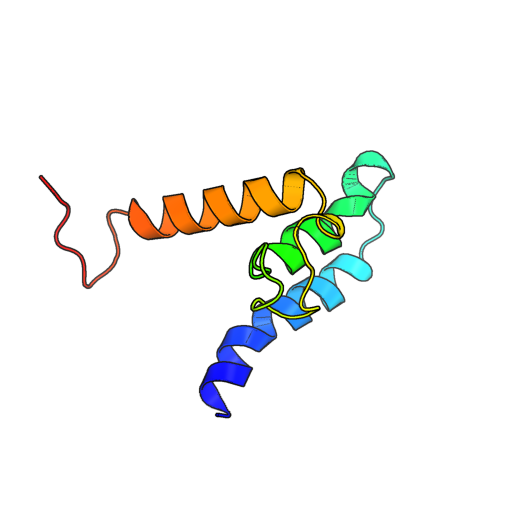89 22.143 12.202 1.00 51.03 79 LYS A O 1
ATOM 638 N N . LYS A 1 80 ? 1.549 22.437 14.393 1.00 51.38 80 LYS A N 1
ATOM 639 C CA . LYS A 1 80 ? 2.678 23.371 14.536 1.00 51.38 80 LYS A CA 1
ATOM 640 C C . LYS A 1 80 ? 3.952 22.550 14.327 1.00 51.38 80 LYS A C 1
ATOM 642 O O . LYS A 1 80 ? 4.140 21.555 15.031 1.00 51.38 80 LYS A O 1
ATOM 647 N N . GLY A 1 81 ? 4.759 22.923 13.333 1.00 56.75 81 GLY A N 1
ATOM 648 C CA . GLY A 1 81 ? 6.044 22.283 13.058 1.00 56.75 81 GLY A CA 1
ATOM 649 C C . GLY A 1 81 ? 6.835 22.129 14.355 1.00 56.75 81 GLY A C 1
ATOM 650 O O . GLY A 1 81 ? 6.894 23.060 15.160 1.00 56.75 81 GLY A O 1
ATOM 651 N N . LYS A 1 82 ? 7.364 20.928 14.603 1.00 55.00 82 LYS A N 1
ATOM 652 C CA . LYS A 1 82 ? 8.250 20.696 15.744 1.00 55.00 82 LYS A CA 1
ATOM 653 C C . LYS A 1 82 ? 9.579 21.389 15.436 1.00 55.00 82 LYS A C 1
ATOM 655 O O . LYS A 1 82 ? 10.381 20.818 14.705 1.00 55.00 82 LYS A O 1
ATOM 660 N N . ASN A 1 83 ? 9.760 22.591 15.976 1.00 42.72 83 ASN A N 1
ATOM 661 C CA . ASN A 1 83 ? 11.061 23.228 16.171 1.00 42.72 83 ASN A CA 1
ATOM 662 C C . ASN A 1 83 ? 11.408 23.159 17.656 1.00 42.72 83 ASN A C 1
ATOM 664 O O . ASN A 1 83 ? 10.485 23.408 18.468 1.00 42.72 83 ASN A O 1
#

Radius of gyration: 14.75 Å; chains: 1; bounding box: 31×37×36 Å

InterPro domains:
  IPR003607 HD/PDEase domain [cd00077] (1-83)
  IPR037522 HD-GYP domain [PF13487] (1-82)
  IPR037522 HD-GYP domain [PS51832] (1-83)